Protein AF-A0A7X0UBH5-F1 (afdb_monomer_lite)

Foldseek 3Di:
DWKKWWFAPDVVRIDIDIDHLVCPVVLVVVLVVCVVVVTPPTDMDDDNVVPDDPVPQPDCDPQAHPVRHGNDDDPPPPDPDDPPPDDDD

Organism: NCBI:txid592050

pLDDT: mean 81.54, std 17.18, range [40.56, 98.5]

Radius of gyration: 21.94 Å; chains: 1; bounding box: 60×35×41 Å

Secondary structure (DSSP, 8-state):
--EEEEEEEETTEEEEEEE-GGGHHHHHHHHHHHHHTT-EEEEEEE--TTTSPPTTSS--BTTB-TTS-B----GGGTT-PPP------

Sequence (89 aa):
MSIVVYWLEAPGTPAMQTFDPGQLMPALQFCEEKRKAGKRHVSLSSELTESVGRAGVSTVEARLLPDGSPYDWTKSHRGAGPERSGGQG

Structure (mmCIF, N/CA/C/O backbone):
data_AF-A0A7X0UBH5-F1
#
_entry.id   AF-A0A7X0UBH5-F1
#
loop_
_atom_site.group_PDB
_atom_site.id
_atom_site.type_symbol
_atom_site.label_atom_id
_atom_site.label_alt_id
_atom_site.label_comp_id
_atom_site.label_asym_id
_atom_site.label_entity_id
_atom_site.label_seq_id
_atom_site.pdbx_PDB_ins_code
_atom_site.Cartn_x
_atom_site.Cartn_y
_atom_site.Cartn_z
_atom_site.occupancy
_atom_site.B_iso_or_equiv
_atom_site.auth_seq_id
_atom_site.auth_comp_id
_atom_site.auth_asym_id
_atom_site.auth_atom_id
_atom_site.pdbx_PDB_model_num
ATOM 1 N N . MET A 1 1 ? -4.078 -2.164 -13.472 1.00 74.56 1 MET A N 1
ATOM 2 C CA . MET A 1 1 ? -4.755 -2.944 -12.410 1.00 74.56 1 MET A CA 1
ATOM 3 C C . MET A 1 1 ? -5.004 -2.051 -11.203 1.00 74.56 1 MET A C 1
ATOM 5 O O . MET A 1 1 ? -4.432 -0.968 -11.150 1.00 74.56 1 MET A O 1
ATOM 9 N N . SER A 1 2 ? -5.895 -2.444 -10.290 1.00 88.25 2 SER A N 1
ATOM 10 C CA . SER A 1 2 ? -6.217 -1.669 -9.082 1.00 88.25 2 SER A CA 1
ATOM 11 C C . SER A 1 2 ? -5.146 -1.819 -8.001 1.00 88.25 2 SER A C 1
ATOM 13 O O . SER A 1 2 ? -4.426 -2.816 -7.957 1.00 88.25 2 SER A O 1
ATOM 15 N N . ILE A 1 3 ? -5.085 -0.850 -7.094 1.00 94.94 3 ILE A N 1
ATOM 16 C CA . ILE A 1 3 ? -4.374 -0.976 -5.821 1.00 94.94 3 ILE A CA 1
ATOM 17 C C . ILE A 1 3 ? -5.377 -1.503 -4.794 1.00 94.94 3 ILE A C 1
ATOM 19 O O . ILE A 1 3 ? -6.516 -1.042 -4.753 1.00 94.94 3 ILE A O 1
ATOM 23 N N . VAL A 1 4 ? -4.975 -2.450 -3.954 1.00 97.25 4 VAL A N 1
ATOM 24 C CA . VAL A 1 4 ? -5.824 -2.987 -2.887 1.00 97.25 4 VAL A CA 1
ATOM 25 C C . VAL A 1 4 ? -5.0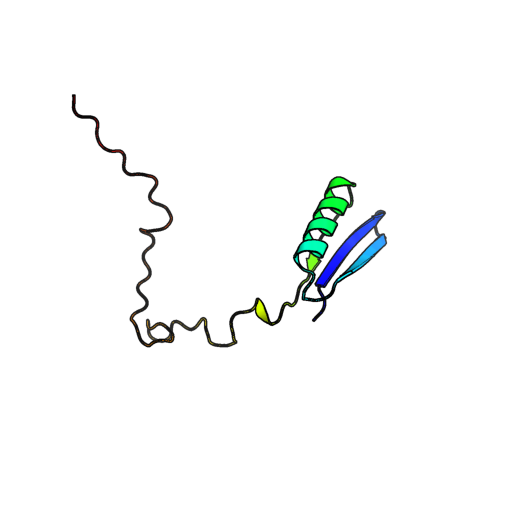89 -2.923 -1.559 1.00 97.25 4 VAL A C 1
ATOM 27 O O . VAL A 1 4 ? -3.976 -3.430 -1.425 1.00 97.25 4 VAL A O 1
ATOM 30 N N . VAL A 1 5 ? -5.724 -2.314 -0.563 1.00 98.06 5 VAL A N 1
ATOM 31 C CA . VAL A 1 5 ? -5.262 -2.322 0.825 1.00 98.06 5 VAL A CA 1
ATOM 32 C C . VAL A 1 5 ? -6.073 -3.347 1.602 1.00 98.06 5 VAL A C 1
ATOM 34 O O . VAL A 1 5 ? -7.294 -3.244 1.652 1.00 98.06 5 VAL A O 1
ATOM 37 N N . TYR A 1 6 ? -5.398 -4.299 2.236 1.00 98.31 6 TYR A N 1
ATOM 38 C CA . TYR A 1 6 ? -5.979 -5.331 3.092 1.00 98.31 6 TYR A CA 1
ATOM 39 C C . TYR A 1 6 ? -5.648 -5.064 4.561 1.00 98.31 6 TYR A C 1
ATOM 41 O O . TYR A 1 6 ? -4.557 -4.585 4.873 1.00 98.31 6 TYR A O 1
ATOM 49 N N . TRP A 1 7 ? -6.561 -5.403 5.469 1.00 98.38 7 TRP A N 1
ATOM 50 C CA . TRP A 1 7 ? -6.319 -5.426 6.916 1.00 98.38 7 TRP A CA 1
ATOM 51 C C . TRP A 1 7 ? -7.246 -6.429 7.614 1.00 98.38 7 TRP A C 1
ATOM 53 O O . TRP A 1 7 ? -8.163 -6.977 7.005 1.00 98.38 7 TRP A O 1
ATOM 63 N N . LEU A 1 8 ? -7.025 -6.665 8.910 1.00 98.19 8 LEU A N 1
ATOM 64 C CA . LEU A 1 8 ? -7.994 -7.355 9.763 1.00 98.19 8 LEU A CA 1
ATOM 65 C C . LEU A 1 8 ? -8.852 -6.344 10.522 1.00 98.19 8 LEU A C 1
ATOM 67 O O . LEU A 1 8 ? -8.328 -5.566 11.325 1.00 98.19 8 LEU A O 1
ATOM 71 N N . GLU A 1 9 ? -10.165 -6.373 10.301 1.00 97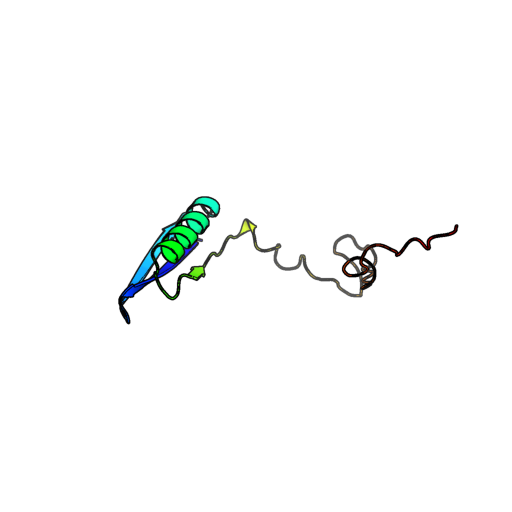.50 9 GLU A N 1
ATOM 72 C CA . GLU A 1 9 ? -11.114 -5.546 11.053 1.00 97.50 9 GLU A CA 1
ATOM 73 C C . GLU A 1 9 ? -11.197 -6.015 12.512 1.00 97.50 9 GLU A C 1
ATOM 75 O O . GLU A 1 9 ? -11.142 -5.196 13.432 1.00 97.50 9 GLU A O 1
ATOM 80 N N . ALA A 1 10 ? -11.207 -7.340 12.688 1.00 95.69 10 ALA A N 1
ATOM 81 C CA . ALA A 1 10 ? -11.109 -8.094 13.935 1.00 95.69 10 ALA A CA 1
ATOM 82 C C . ALA A 1 10 ? -10.279 -9.379 13.691 1.00 95.69 10 ALA A C 1
ATOM 84 O O . ALA A 1 10 ? -10.027 -9.730 12.533 1.00 95.69 10 ALA A O 1
ATOM 85 N N . PRO A 1 11 ? -9.817 -10.108 14.730 1.00 94.56 11 PRO A N 1
ATOM 86 C CA . PRO A 1 11 ? -9.138 -11.393 14.537 1.00 94.56 11 PRO A CA 1
ATOM 87 C C . PRO A 1 11 ? -9.950 -12.338 13.633 1.00 94.56 11 PRO A C 1
ATOM 89 O O . PRO A 1 11 ? -11.124 -12.582 13.887 1.00 94.56 11 PRO A O 1
ATOM 92 N N . GLY A 1 12 ? -9.336 -12.830 12.552 1.00 94.19 12 GLY A N 1
ATOM 93 C CA . GLY A 1 12 ? -9.993 -13.713 11.577 1.00 94.19 12 GLY A CA 1
ATOM 94 C C . GLY A 1 12 ? -10.992 -13.036 10.629 1.00 94.19 12 GLY A C 1
ATOM 95 O O . GLY A 1 12 ? -11.557 -13.718 9.783 1.00 94.19 12 GLY A O 1
ATOM 96 N N . THR A 1 13 ? -11.200 -11.718 10.729 1.00 97.31 13 THR A N 1
ATOM 97 C CA . THR A 1 13 ? -12.136 -10.970 9.872 1.00 97.31 13 THR A CA 1
ATOM 98 C C . THR A 1 13 ? -11.365 -10.058 8.915 1.00 97.31 13 THR A C 1
ATOM 100 O O . THR A 1 13 ? -10.944 -8.971 9.330 1.00 97.31 13 THR A O 1
ATOM 103 N N . PRO A 1 14 ? -11.129 -10.479 7.660 1.00 97.50 14 PRO A N 1
ATOM 104 C CA . PRO A 1 14 ? -10.441 -9.654 6.679 1.00 97.50 14 PRO A CA 1
ATOM 105 C C . PRO A 1 14 ? -11.343 -8.525 6.176 1.00 97.50 14 PRO A C 1
ATOM 107 O O . PRO A 1 14 ? -12.554 -8.683 6.038 1.00 97.50 14 PRO A O 1
ATOM 110 N N . ALA A 1 15 ? -10.726 -7.395 5.866 1.00 98.12 15 ALA A N 1
ATOM 111 C CA . ALA A 1 15 ? -11.351 -6.259 5.214 1.00 98.12 15 ALA A CA 1
ATOM 112 C C . ALA A 1 15 ? -10.401 -5.689 4.157 1.00 98.12 15 ALA A C 1
ATOM 114 O O . ALA A 1 15 ? -9.184 -5.902 4.211 1.00 98.12 15 ALA A O 1
ATOM 115 N N . MET A 1 16 ? -10.971 -5.001 3.169 1.00 97.94 16 MET A N 1
ATOM 116 C CA . MET A 1 16 ? -10.209 -4.451 2.057 1.00 97.94 16 MET A CA 1
ATOM 117 C C . MET A 1 16 ? -10.807 -3.156 1.517 1.00 97.94 16 MET A C 1
ATOM 119 O O . MET A 1 16 ? -12.001 -2.897 1.671 1.00 97.94 16 MET A O 1
ATOM 123 N N . GLN A 1 17 ? -9.959 -2.358 0.875 1.00 98.00 17 GLN A N 1
ATOM 124 C CA . GLN A 1 17 ? -10.352 -1.177 0.121 1.00 98.00 17 GLN A CA 1
ATOM 125 C C . GLN A 1 17 ? -9.541 -1.092 -1.169 1.00 98.00 17 GLN A C 1
ATOM 127 O O . GLN A 1 17 ? -8.317 -1.234 -1.159 1.00 98.00 17 GLN A O 1
ATOM 132 N N . THR A 1 18 ? -10.242 -0.848 -2.271 1.00 97.38 18 THR A N 1
ATOM 133 C CA . THR A 1 18 ? -9.665 -0.688 -3.604 1.00 97.38 18 THR A CA 1
ATOM 134 C C . THR A 1 18 ? -9.441 0.784 -3.929 1.00 97.38 18 THR A C 1
ATOM 136 O O . THR A 1 18 ? -10.253 1.633 -3.565 1.00 97.38 18 THR A O 1
ATOM 139 N N . PHE A 1 19 ? -8.372 1.062 -4.664 1.00 95.88 19 PHE A N 1
ATOM 140 C CA . PHE A 1 19 ? -8.041 2.369 -5.216 1.00 95.88 19 PHE A CA 1
ATOM 141 C C . PHE A 1 19 ? -7.667 2.217 -6.690 1.00 95.88 19 PHE A C 1
ATOM 143 O O . PHE A 1 19 ? -7.156 1.172 -7.116 1.00 95.88 19 PHE A O 1
ATOM 150 N N . ASP A 1 20 ? -7.880 3.276 -7.461 1.00 94.06 20 ASP A N 1
ATOM 151 C CA . ASP A 1 20 ? -7.428 3.318 -8.846 1.00 94.06 20 ASP A CA 1
ATOM 152 C C . ASP A 1 20 ? -5.892 3.355 -8.920 1.00 94.06 20 ASP A C 1
ATOM 154 O O . ASP A 1 20 ? -5.233 3.858 -8.005 1.00 94.06 20 ASP A O 1
ATOM 158 N N . PRO A 1 21 ? -5.274 2.881 -10.017 1.00 89.75 21 PRO A N 1
ATOM 159 C CA . PRO A 1 21 ? -3.818 2.908 -10.165 1.00 89.75 21 PRO A CA 1
ATOM 160 C C . PRO A 1 21 ? -3.192 4.310 -10.029 1.00 89.75 21 PRO A C 1
ATOM 162 O O . PRO A 1 21 ? -2.065 4.431 -9.555 1.00 89.75 21 PRO A O 1
ATOM 165 N N . GLY A 1 22 ? -3.921 5.378 -10.374 1.00 91.38 22 GLY A N 1
ATOM 166 C CA . GLY A 1 22 ? -3.474 6.767 -10.178 1.00 91.38 22 GLY A CA 1
ATOM 167 C C . GLY A 1 22 ? -3.536 7.264 -8.726 1.00 91.38 22 GLY A C 1
ATOM 168 O O . GLY A 1 22 ? -3.080 8.365 -8.430 1.00 91.38 22 GLY A O 1
ATOM 169 N N . GLN A 1 23 ? -4.086 6.470 -7.805 1.00 94.50 23 GLN A N 1
ATOM 170 C CA . GLN A 1 23 ? -4.335 6.843 -6.412 1.00 94.50 23 GLN A CA 1
ATOM 171 C C . GLN A 1 23 ? -3.354 6.177 -5.437 1.00 94.50 23 GLN A C 1
ATOM 173 O O . GLN A 1 23 ? -3.703 5.900 -4.288 1.00 94.50 23 GLN A O 1
ATOM 178 N N . LEU A 1 24 ? -2.103 5.958 -5.854 1.00 93.62 24 LEU A N 1
ATOM 179 C CA . LEU A 1 24 ? -1.079 5.378 -4.980 1.00 93.62 24 LEU A CA 1
ATOM 180 C C . LEU A 1 24 ? -0.880 6.185 -3.691 1.00 93.62 24 LEU A C 1
ATOM 182 O O . LEU A 1 24 ? -0.837 5.606 -2.609 1.00 93.62 24 LEU A O 1
ATOM 186 N N . MET A 1 25 ? -0.798 7.513 -3.790 1.00 96.06 25 MET A N 1
ATOM 187 C CA . MET A 1 25 ? -0.607 8.371 -2.617 1.00 96.06 25 MET A CA 1
ATOM 188 C C . MET A 1 25 ? -1.790 8.281 -1.631 1.00 96.06 25 MET A C 1
ATOM 190 O O . MET A 1 25 ? -1.543 7.984 -0.461 1.00 96.06 25 MET A O 1
ATOM 194 N N . PRO A 1 26 ? -3.062 8.422 -2.068 1.00 97.81 26 PRO A N 1
ATOM 195 C CA . PRO A 1 26 ? -4.219 8.125 -1.221 1.00 97.81 26 PRO A CA 1
ATOM 196 C C . PRO A 1 26 ? -4.204 6.724 -0.593 1.00 97.81 26 PRO A C 1
ATOM 198 O O . PRO A 1 26 ? -4.487 6.583 0.595 1.00 97.81 26 PRO A O 1
ATOM 201 N N . ALA A 1 27 ? -3.840 5.686 -1.354 1.00 97.31 27 ALA A N 1
ATOM 202 C CA . ALA A 1 27 ? -3.792 4.316 -0.845 1.00 97.31 27 ALA A CA 1
ATOM 203 C C . ALA A 1 27 ? -2.737 4.143 0.265 1.00 97.31 27 ALA A C 1
ATOM 205 O O . ALA A 1 27 ? -2.987 3.478 1.272 1.00 97.31 27 ALA A O 1
ATOM 206 N N . LEU A 1 28 ? -1.567 4.775 0.114 1.00 97.44 28 LEU A N 1
ATOM 207 C CA . LEU A 1 28 ? -0.506 4.768 1.123 1.00 97.44 28 LEU A CA 1
ATOM 208 C C . LEU A 1 28 ? -0.916 5.519 2.392 1.00 97.44 28 LEU A C 1
ATOM 210 O O . LEU A 1 28 ? -0.695 5.009 3.493 1.00 97.44 28 LEU A O 1
ATOM 214 N N . GLN A 1 29 ? -1.550 6.685 2.244 1.00 98.50 29 GLN A N 1
ATOM 215 C CA . GLN A 1 29 ? -2.095 7.432 3.377 1.00 98.50 29 GLN A CA 1
ATOM 216 C C . GLN A 1 29 ? -3.132 6.590 4.133 1.00 98.50 29 GLN A C 1
ATOM 218 O O . GLN A 1 29 ? -3.059 6.454 5.353 1.00 98.50 29 GLN A O 1
ATOM 223 N N . PHE A 1 30 ? -4.035 5.928 3.412 1.00 98.50 30 PHE A N 1
ATOM 224 C CA . PHE A 1 30 ? -5.026 5.044 4.016 1.00 98.50 30 PHE A CA 1
ATOM 225 C C . PHE A 1 30 ? -4.387 3.861 4.765 1.00 98.50 30 PHE A C 1
ATOM 227 O O . PHE A 1 30 ? -4.812 3.513 5.870 1.00 98.50 30 PHE A O 1
ATOM 234 N N . CYS A 1 31 ? -3.323 3.253 4.224 1.00 97.94 31 CYS A N 1
ATOM 235 C CA . CYS A 1 31 ? -2.551 2.244 4.955 1.00 97.94 31 CYS A CA 1
ATOM 236 C C . CYS A 1 31 ? -1.993 2.783 6.276 1.00 97.94 31 CYS A C 1
ATOM 238 O O . CYS A 1 31 ? -2.048 2.096 7.298 1.00 97.94 31 CYS A O 1
ATOM 240 N N . GLU A 1 32 ? -1.423 3.987 6.263 1.00 98.38 32 GLU A N 1
ATOM 241 C CA . GLU A 1 32 ? -0.892 4.624 7.465 1.00 98.38 32 GLU A CA 1
ATOM 242 C C . GLU A 1 32 ? -1.993 4.853 8.505 1.00 98.38 32 GLU A C 1
ATOM 244 O O . GLU A 1 32 ? -1.819 4.494 9.670 1.00 98.38 32 GLU A O 1
ATOM 249 N N . GLU A 1 33 ? -3.147 5.365 8.083 1.00 98.50 33 GLU A N 1
ATOM 250 C CA . GLU A 1 33 ? -4.312 5.576 8.945 1.00 98.50 33 GLU A CA 1
ATOM 251 C C . GLU A 1 33 ? -4.780 4.269 9.597 1.00 98.50 33 GLU A C 1
ATOM 253 O O . GLU A 1 33 ? -4.996 4.229 10.810 1.00 98.50 33 GLU A O 1
ATOM 258 N N . LYS A 1 34 ? -4.851 3.161 8.845 1.00 98.50 34 LYS A N 1
ATOM 259 C CA . LYS A 1 34 ? -5.202 1.846 9.412 1.00 98.50 34 LYS A CA 1
ATOM 260 C C . LYS A 1 34 ? -4.183 1.361 10.438 1.00 98.50 34 LYS A C 1
ATOM 262 O O . LYS A 1 34 ? -4.584 0.827 11.474 1.00 98.50 34 LYS A O 1
ATOM 267 N N . ARG A 1 35 ? -2.885 1.571 10.196 1.00 97.94 35 ARG A N 1
ATOM 268 C CA . ARG A 1 35 ? -1.833 1.228 11.170 1.00 97.94 35 ARG A CA 1
ATOM 269 C C . ARG A 1 35 ? -1.942 2.084 12.431 1.00 97.94 35 ARG A C 1
ATOM 271 O O . ARG A 1 35 ? -1.895 1.536 13.528 1.00 97.94 35 ARG A O 1
ATOM 278 N N . LYS A 1 36 ? -2.154 3.397 12.291 1.00 98.44 36 LYS A N 1
ATOM 279 C CA . LYS A 1 36 ? -2.356 4.324 13.421 1.00 98.44 36 LYS A CA 1
ATOM 280 C C . LYS A 1 36 ? -3.613 3.996 14.227 1.00 98.44 36 LYS A C 1
ATOM 282 O O . LYS A 1 36 ? -3.598 4.117 15.445 1.00 98.44 36 LYS A O 1
ATOM 287 N N . ALA A 1 37 ? -4.664 3.508 13.569 1.00 97.69 37 ALA A N 1
ATOM 288 C CA . ALA A 1 37 ? -5.879 3.012 14.214 1.00 97.69 37 ALA A CA 1
ATOM 289 C C . ALA A 1 37 ? -5.711 1.629 14.883 1.00 97.69 37 ALA A C 1
ATOM 291 O O . ALA A 1 37 ? -6.690 1.053 15.357 1.00 97.69 37 ALA A O 1
ATOM 292 N N . GLY A 1 38 ? -4.501 1.059 14.897 1.00 97.62 38 GLY A N 1
ATOM 293 C CA . GLY A 1 38 ? -4.206 -0.218 15.550 1.00 97.62 38 GLY A CA 1
ATOM 294 C C . GLY A 1 38 ? -4.673 -1.455 14.778 1.00 97.62 38 GLY A C 1
ATOM 295 O O . GLY A 1 38 ? -4.694 -2.554 15.338 1.00 97.62 38 GLY A O 1
ATOM 296 N N . LYS A 1 39 ? -5.049 -1.323 13.497 1.00 97.94 39 LYS A N 1
ATOM 297 C CA . LYS A 1 39 ? -5.401 -2.489 12.676 1.00 97.94 39 LYS A CA 1
ATOM 298 C C . LYS A 1 39 ? -4.168 -3.360 12.431 1.00 97.94 39 LYS A C 1
ATOM 300 O O . LYS A 1 39 ? -3.054 -2.870 12.250 1.00 97.94 39 LYS A O 1
ATOM 305 N N . ARG A 1 40 ? -4.376 -4.678 12.405 1.00 95.56 40 ARG A N 1
ATOM 306 C CA . ARG A 1 40 ? -3.314 -5.676 12.192 1.00 95.56 40 ARG A CA 1
ATOM 307 C C . ARG A 1 40 ? -3.284 -6.143 10.739 1.00 95.56 40 ARG A C 1
ATOM 309 O O . ARG A 1 40 ? -4.298 -6.077 10.048 1.00 95.56 40 ARG A O 1
ATOM 316 N N . HIS A 1 41 ? -2.127 -6.649 10.308 1.00 96.81 41 HIS A N 1
ATOM 317 C CA . HIS A 1 41 ? -1.893 -7.170 8.953 1.00 96.81 41 HIS A CA 1
ATOM 318 C C . HIS A 1 41 ? -2.244 -6.174 7.835 1.00 96.81 41 HIS A C 1
ATOM 320 O O . HIS A 1 41 ? -2.778 -6.563 6.802 1.00 96.81 41 HIS A O 1
ATOM 326 N N . VAL A 1 42 ? -1.949 -4.886 8.044 1.00 98.06 42 VAL A N 1
ATOM 327 C CA . VAL A 1 42 ? -2.177 -3.854 7.025 1.00 98.06 42 VAL A CA 1
ATOM 328 C C . VAL A 1 42 ? -1.169 -4.026 5.886 1.00 98.06 42 VAL A C 1
ATOM 330 O O . VAL A 1 42 ? 0.015 -3.715 6.056 1.00 98.06 42 VAL A O 1
ATOM 333 N N . SER A 1 43 ? -1.643 -4.500 4.737 1.00 97.50 43 SER A N 1
ATOM 334 C CA . SER A 1 43 ? -0.845 -4.784 3.541 1.00 97.50 43 SER A CA 1
ATOM 335 C C . SER A 1 43 ? -1.405 -4.044 2.329 1.00 97.50 43 SER A C 1
ATOM 337 O O . SER A 1 43 ? -2.618 -3.908 2.200 1.00 97.50 43 SER A O 1
ATOM 339 N N . LEU A 1 44 ? -0.529 -3.584 1.439 1.00 96.50 44 LEU A N 1
ATOM 340 C CA . LEU A 1 44 ? -0.894 -2.964 0.168 1.00 96.50 44 LEU A CA 1
ATOM 341 C C . LEU A 1 44 ? -0.392 -3.858 -0.961 1.00 96.50 44 LEU A C 1
ATOM 343 O O . LEU A 1 44 ? 0.786 -4.200 -1.007 1.00 96.50 44 LEU A O 1
ATOM 347 N N . SER A 1 45 ? -1.293 -4.218 -1.864 1.00 94.19 45 SER A N 1
ATOM 348 C CA . SER A 1 45 ? -0.986 -4.893 -3.118 1.00 94.19 45 SER A CA 1
ATOM 349 C C . SER A 1 45 ? -1.247 -3.913 -4.252 1.00 94.19 45 SER A C 1
ATOM 351 O O . SER A 1 45 ? -2.343 -3.362 -4.362 1.00 94.19 45 SER A O 1
ATOM 353 N N . SER A 1 46 ? -0.233 -3.648 -5.068 1.00 88.94 46 SER A N 1
ATOM 354 C CA . SER A 1 46 ? -0.358 -2.775 -6.227 1.00 88.94 46 SER A CA 1
ATOM 355 C C . SER A 1 46 ? 0.315 -3.406 -7.437 1.00 88.94 46 SER A C 1
ATOM 357 O O . SER A 1 46 ? 1.483 -3.780 -7.401 1.00 88.94 46 SER A O 1
ATOM 359 N N . GLU A 1 47 ? -0.434 -3.493 -8.531 1.00 79.25 47 GLU A N 1
ATOM 360 C CA . GLU A 1 47 ? 0.085 -3.880 -9.842 1.00 79.25 47 GLU A CA 1
ATOM 361 C C . GLU A 1 47 ? 0.011 -2.659 -10.763 1.00 79.25 47 GLU A C 1
ATOM 363 O O . GLU A 1 47 ? -0.859 -2.513 -11.628 1.00 79.25 47 GLU A O 1
ATOM 368 N N . LEU A 1 48 ? 0.905 -1.706 -10.490 1.00 78.00 48 LEU A N 1
ATOM 369 C CA . LEU A 1 48 ? 1.030 -0.483 -11.273 1.00 78.00 48 LEU A CA 1
ATOM 370 C C . LEU A 1 48 ? 1.857 -0.786 -12.518 1.00 78.00 48 LEU A C 1
ATOM 372 O O . LEU A 1 48 ? 3.078 -0.901 -12.445 1.00 78.00 48 LEU A O 1
ATOM 376 N N . THR A 1 49 ? 1.182 -0.907 -13.660 1.00 69.81 49 THR A N 1
ATOM 377 C CA . THR A 1 49 ? 1.798 -1.223 -14.959 1.00 69.81 49 THR A CA 1
ATOM 378 C C . THR A 1 49 ? 2.937 -0.262 -15.322 1.00 69.81 49 THR A C 1
ATOM 380 O O . THR A 1 49 ? 3.921 -0.686 -15.910 1.00 69.81 49 THR A O 1
ATOM 383 N N . GLU A 1 50 ? 2.851 1.002 -14.901 1.00 70.19 50 GLU A N 1
ATOM 384 C CA . GLU A 1 50 ? 3.889 2.022 -15.124 1.00 70.19 50 GLU A CA 1
ATOM 385 C C . GLU A 1 50 ? 5.055 1.959 -14.117 1.00 70.19 50 GLU A C 1
ATOM 387 O O . GLU A 1 50 ? 6.072 2.624 -14.295 1.00 70.19 50 GLU A O 1
ATOM 392 N N . SER A 1 51 ? 4.915 1.209 -13.019 1.00 67.31 51 SER A N 1
ATOM 393 C CA . SER A 1 51 ? 5.945 1.087 -11.970 1.00 67.31 51 SER A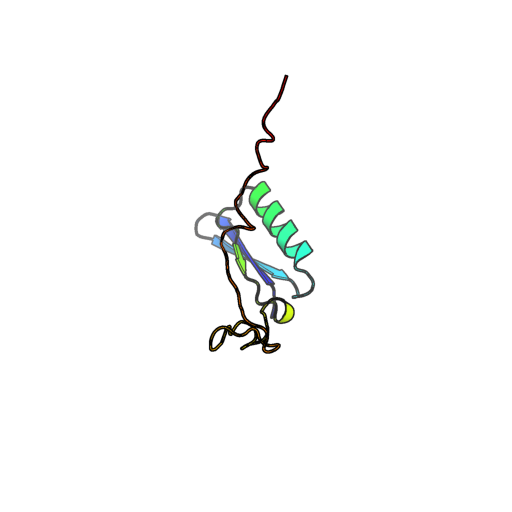 CA 1
ATOM 394 C C . SER A 1 51 ? 6.779 -0.185 -12.084 1.00 67.31 51 SER A C 1
ATOM 396 O O . SER A 1 51 ? 7.753 -0.346 -11.350 1.00 67.31 51 SER A O 1
ATOM 398 N N . VAL A 1 52 ? 6.428 -1.079 -13.006 1.00 66.81 52 VAL A N 1
ATOM 399 C CA . VAL A 1 52 ? 7.314 -2.158 -13.431 1.00 66.81 52 VAL A CA 1
ATOM 400 C C . VAL A 1 52 ? 8.145 -1.648 -14.604 1.00 66.81 52 VAL A C 1
ATOM 402 O O . VAL A 1 52 ? 7.612 -1.109 -15.572 1.00 66.81 52 VAL A O 1
ATOM 405 N N . GLY A 1 53 ? 9.473 -1.786 -14.520 1.00 61.59 53 GLY A N 1
ATOM 406 C CA . GLY A 1 53 ? 10.324 -1.569 -15.690 1.00 61.59 53 GLY A CA 1
ATOM 407 C C . GLY A 1 53 ? 9.820 -2.439 -16.843 1.00 61.59 53 GLY A C 1
ATOM 408 O O . GLY A 1 53 ? 9.317 -3.539 -16.600 1.00 61.59 53 GLY A O 1
ATOM 409 N N . ARG A 1 54 ? 9.911 -1.956 -18.092 1.00 60.22 54 ARG A N 1
ATOM 410 C CA . ARG A 1 54 ? 9.444 -2.754 -19.238 1.00 60.22 54 ARG A CA 1
ATOM 411 C C . ARG A 1 54 ? 10.110 -4.132 -19.186 1.00 60.22 54 ARG A C 1
ATOM 413 O O . ARG A 1 54 ? 11.299 -4.235 -18.867 1.00 60.22 54 ARG A O 1
ATOM 420 N N . ALA A 1 55 ? 9.353 -5.177 -19.510 1.00 55.94 55 ALA A N 1
ATOM 421 C CA . ALA A 1 55 ? 9.906 -6.518 -19.641 1.00 55.94 55 ALA A CA 1
ATOM 422 C C . ALA A 1 55 ? 11.134 -6.471 -20.574 1.00 55.94 55 ALA A C 1
ATOM 424 O O . ALA A 1 55 ? 11.037 -5.970 -21.692 1.00 55.94 55 ALA A O 1
ATOM 425 N N . GLY A 1 56 ? 12.291 -6.921 -20.078 1.00 59.09 56 GLY A N 1
ATOM 426 C CA . GLY A 1 56 ? 13.559 -6.894 -20.820 1.00 59.09 56 GLY A CA 1
ATOM 427 C C . GLY A 1 56 ? 14.407 -5.617 -20.697 1.00 59.09 56 GLY A C 1
ATOM 428 O O . GLY A 1 56 ? 15.383 -5.491 -21.419 1.00 59.09 56 GLY A O 1
ATOM 429 N N . VAL A 1 57 ? 14.089 -4.664 -19.807 1.00 53.88 57 VAL A N 1
ATOM 430 C CA . VAL A 1 57 ? 14.910 -3.437 -19.603 1.00 53.88 57 VAL A CA 1
ATOM 431 C C . VAL A 1 57 ? 15.914 -3.566 -18.445 1.00 53.88 57 VAL A C 1
ATOM 433 O O . VAL A 1 57 ? 16.693 -2.659 -18.170 1.00 53.88 57 VAL A O 1
ATOM 436 N N . SER A 1 58 ? 15.955 -4.720 -17.778 1.00 55.62 58 SER A N 1
ATOM 437 C CA . SER A 1 58 ? 16.928 -5.023 -16.713 1.00 55.62 58 SER A CA 1
ATOM 438 C C . SER A 1 58 ? 18.130 -5.837 -17.185 1.00 55.62 58 SER A C 1
ATOM 440 O O . SER A 1 58 ? 18.986 -6.185 -16.371 1.00 55.62 58 SER A O 1
ATOM 442 N N . THR A 1 59 ? 18.184 -6.215 -18.457 1.00 64.31 59 THR A N 1
ATOM 443 C CA . THR A 1 59 ? 19.172 -7.173 -18.932 1.00 64.31 59 THR A CA 1
ATOM 444 C C . THR A 1 59 ? 20.494 -6.472 -19.186 1.00 64.31 59 THR A C 1
ATOM 446 O O . THR A 1 59 ? 20.786 -5.993 -20.275 1.00 64.31 59 THR A O 1
ATOM 449 N N . VAL A 1 60 ? 21.323 -6.438 -18.142 1.00 70.62 60 VAL A N 1
ATOM 450 C CA . VAL A 1 60 ? 22.764 -6.476 -18.359 1.00 70.62 60 VAL A CA 1
ATOM 451 C C . VAL A 1 60 ? 23.059 -7.802 -19.052 1.00 70.62 60 VAL A C 1
ATOM 453 O O . VAL A 1 60 ? 23.131 -8.850 -18.411 1.00 70.62 60 VAL A O 1
ATOM 456 N N . GLU A 1 61 ? 23.182 -7.762 -20.370 1.00 75.12 61 GLU A N 1
ATOM 457 C CA . GLU A 1 61 ? 23.516 -8.909 -21.208 1.00 75.12 61 GLU A CA 1
ATOM 458 C C . GLU A 1 61 ? 24.958 -8.768 -21.673 1.00 75.12 61 GLU A C 1
ATOM 460 O O . GLU A 1 61 ? 25.388 -7.695 -22.082 1.00 75.12 61 GLU A O 1
ATOM 465 N N . ALA A 1 62 ? 25.748 -9.838 -21.548 1.00 78.94 62 ALA A N 1
ATOM 466 C CA . ALA A 1 62 ? 27.167 -9.831 -21.919 1.00 78.94 62 ALA A CA 1
ATOM 467 C C . ALA A 1 62 ? 27.986 -8.655 -21.323 1.00 78.94 62 ALA A C 1
ATOM 469 O O . ALA A 1 62 ? 28.962 -8.214 -21.921 1.00 78.94 62 ALA A O 1
ATOM 470 N N . ARG A 1 63 ? 27.621 -8.184 -20.116 1.00 79.50 63 ARG A N 1
ATOM 471 C CA . ARG A 1 63 ? 28.195 -6.999 -19.438 1.00 79.50 63 ARG A CA 1
ATOM 472 C C . ARG A 1 63 ? 27.920 -5.659 -20.133 1.00 79.50 63 ARG A C 1
ATOM 474 O O . ARG A 1 63 ? 28.687 -4.722 -19.934 1.00 79.50 63 ARG A O 1
ATOM 481 N N . LEU A 1 64 ? 26.844 -5.540 -20.903 1.00 82.12 64 LEU A N 1
ATOM 482 C CA . LEU A 1 64 ? 26.421 -4.289 -21.531 1.00 82.12 64 LEU A CA 1
ATOM 483 C C . LEU A 1 64 ? 25.066 -3.834 -20.983 1.00 82.12 64 LEU A C 1
ATOM 485 O O . LEU A 1 64 ? 24.200 -4.654 -20.691 1.00 82.12 64 LEU A O 1
ATOM 489 N N . LEU A 1 65 ? 24.897 -2.524 -20.841 1.00 81.75 65 LEU A N 1
ATOM 490 C CA . LEU A 1 65 ? 23.615 -1.863 -20.619 1.00 81.75 65 LEU A CA 1
ATOM 491 C C . LEU A 1 65 ? 22.755 -1.899 -21.901 1.00 81.75 65 LEU A C 1
ATOM 493 O O . LEU A 1 65 ? 23.286 -2.143 -22.987 1.00 81.75 65 LEU A O 1
ATOM 497 N N . PRO A 1 66 ? 21.439 -1.609 -21.818 1.00 78.06 66 PRO A N 1
ATOM 498 C CA . PRO A 1 66 ? 20.555 -1.586 -22.990 1.00 78.06 66 PRO A CA 1
ATOM 499 C C . PRO A 1 66 ? 20.967 -0.610 -24.105 1.00 78.06 66 PRO A C 1
ATOM 501 O O . PRO A 1 66 ? 20.544 -0.770 -25.245 1.00 78.06 66 PRO A O 1
ATOM 504 N N . ASP A 1 67 ? 21.778 0.402 -23.790 1.00 80.94 67 ASP A N 1
ATOM 505 C CA . ASP A 1 67 ? 22.344 1.353 -24.754 1.00 80.94 67 ASP A CA 1
ATOM 506 C C . ASP A 1 67 ? 23.675 0.877 -25.375 1.00 80.94 67 ASP A C 1
ATOM 508 O O . ASP A 1 67 ? 24.289 1.599 -26.160 1.00 80.94 67 ASP A O 1
ATOM 512 N N . GLY A 1 68 ? 24.124 -0.338 -25.038 1.00 81.88 68 GLY A N 1
ATOM 513 C CA . GLY A 1 68 ? 25.371 -0.935 -25.511 1.00 81.88 68 GLY A CA 1
ATOM 514 C C . GLY A 1 68 ? 26.620 -0.475 -24.757 1.00 81.88 68 GLY A C 1
ATOM 515 O O . GLY A 1 68 ? 27.720 -0.919 -25.090 1.00 81.88 68 GLY A O 1
ATOM 516 N N . SER A 1 69 ? 26.490 0.389 -23.747 1.00 84.19 69 SER A N 1
ATOM 517 C CA . SER A 1 69 ? 27.627 0.798 -22.922 1.00 84.19 69 SER A CA 1
ATOM 518 C C . SER A 1 69 ? 28.033 -0.309 -21.937 1.00 84.19 69 SER A C 1
ATOM 520 O O . SER A 1 69 ? 27.180 -1.077 -21.486 1.00 84.19 69 SER A O 1
ATOM 522 N N . PRO A 1 70 ? 29.326 -0.443 -21.584 1.00 86.56 70 PRO A N 1
ATOM 523 C CA . PRO A 1 70 ? 29.756 -1.411 -20.583 1.00 86.56 70 PRO A CA 1
ATOM 524 C C . PRO A 1 70 ? 29.064 -1.181 -19.238 1.00 86.56 70 PRO A C 1
ATOM 526 O O . PRO A 1 70 ? 29.114 -0.091 -18.670 1.00 86.56 70 PRO A O 1
ATOM 529 N N . TYR A 1 71 ? 28.453 -2.232 -18.699 1.00 80.56 71 TYR A N 1
ATOM 530 C CA . TYR A 1 71 ? 27.951 -2.229 -17.336 1.00 80.56 71 TYR A CA 1
ATOM 531 C C . TYR A 1 71 ? 29.103 -2.491 -16.368 1.00 80.56 71 TYR A C 1
ATOM 533 O O . TYR A 1 71 ? 29.511 -3.639 -16.166 1.00 80.56 71 TYR A O 1
ATOM 541 N N . ASP A 1 72 ? 29.607 -1.422 -15.758 1.00 78.12 72 ASP A N 1
ATOM 542 C CA . ASP A 1 72 ? 30.642 -1.498 -14.733 1.00 78.12 72 ASP A CA 1
ATOM 543 C C . ASP A 1 72 ? 30.016 -1.291 -13.346 1.00 78.12 72 ASP A C 1
ATOM 545 O O . ASP A 1 72 ? 29.605 -0.192 -12.966 1.00 78.12 72 ASP A O 1
ATOM 549 N N . TRP A 1 73 ? 29.883 -2.378 -12.585 1.00 70.44 73 TRP A N 1
ATOM 550 C CA . TRP A 1 73 ? 29.383 -2.336 -11.213 1.00 70.44 73 TRP A CA 1
ATOM 551 C C . TRP A 1 73 ? 30.551 -2.380 -10.231 1.00 70.44 73 TRP A C 1
ATOM 553 O O . TRP A 1 73 ? 31.255 -3.386 -10.130 1.00 70.44 73 TRP A O 1
ATOM 563 N N . THR A 1 74 ? 30.701 -1.328 -9.424 1.00 64.75 74 THR A N 1
ATOM 564 C CA . THR A 1 74 ? 31.598 -1.333 -8.263 1.00 64.75 74 THR A CA 1
ATOM 565 C C . THR A 1 74 ? 30.833 -0.963 -6.994 1.00 64.75 74 THR A C 1
ATOM 567 O O . THR A 1 74 ? 29.941 -0.114 -6.983 1.00 64.75 74 THR A O 1
ATOM 570 N N . LYS A 1 75 ? 31.183 -1.605 -5.873 1.00 60.75 75 LYS A N 1
ATOM 571 C CA . LYS A 1 75 ? 30.575 -1.335 -4.554 1.00 60.75 75 LYS A CA 1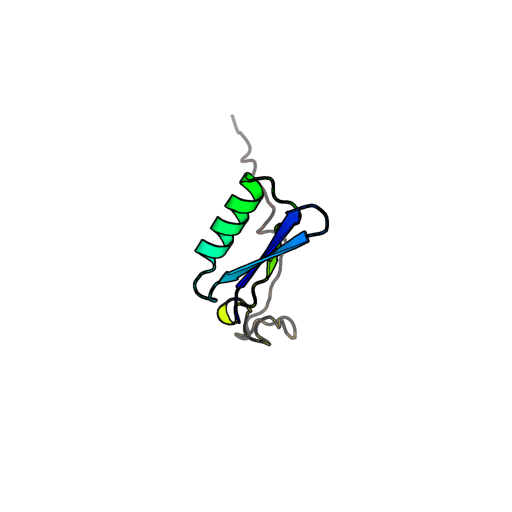
ATOM 572 C C . LYS A 1 75 ? 31.022 0.015 -3.958 1.00 60.75 75 LYS A C 1
ATOM 574 O O . LYS A 1 75 ? 30.520 0.426 -2.915 1.00 60.75 75 LYS A O 1
ATOM 579 N N . SER A 1 76 ? 31.949 0.706 -4.619 1.00 60.78 76 SER A N 1
ATOM 580 C CA . SER A 1 76 ? 32.660 1.887 -4.125 1.00 60.78 76 SER A CA 1
ATOM 581 C C . SER A 1 76 ? 31.759 3.106 -3.891 1.00 60.78 76 SER A C 1
ATOM 583 O O . SER A 1 76 ? 32.046 3.913 -3.015 1.00 60.78 76 SER A O 1
ATOM 585 N N . HIS A 1 77 ? 30.637 3.229 -4.607 1.00 54.31 77 HIS A N 1
ATOM 586 C CA . HIS A 1 77 ? 29.838 4.464 -4.621 1.00 54.31 77 HIS A CA 1
ATOM 587 C C . HIS A 1 77 ? 28.590 4.478 -3.722 1.00 54.31 77 HIS A C 1
ATOM 589 O O . HIS A 1 77 ? 27.861 5.464 -3.727 1.00 54.31 77 HIS A O 1
ATOM 595 N N . ARG A 1 78 ? 28.311 3.422 -2.939 1.00 58.56 78 ARG A N 1
ATOM 596 C CA . ARG A 1 78 ? 27.105 3.380 -2.073 1.00 58.56 78 ARG A CA 1
ATOM 597 C C . ARG A 1 78 ? 27.336 3.077 -0.591 1.00 58.56 78 ARG A C 1
ATOM 599 O O . ARG A 1 78 ? 26.364 2.933 0.142 1.00 58.56 78 ARG A O 1
ATOM 606 N N . GLY A 1 79 ? 28.584 2.996 -0.133 1.00 55.47 79 GLY A N 1
ATOM 607 C CA . GLY A 1 79 ? 28.875 2.671 1.272 1.00 55.47 79 GLY A CA 1
ATOM 608 C C . GLY A 1 79 ? 30.139 3.285 1.865 1.00 55.47 79 GLY A C 1
ATOM 609 O O . GLY A 1 79 ? 30.411 3.047 3.039 1.00 55.47 79 GLY A O 1
ATOM 610 N N . ALA A 1 80 ? 30.911 4.063 1.105 1.00 53.12 80 ALA A N 1
ATOM 611 C CA . ALA A 1 80 ? 31.989 4.838 1.698 1.00 53.12 80 ALA A CA 1
ATOM 612 C C . ALA A 1 80 ? 31.350 6.035 2.411 1.00 53.12 80 ALA A C 1
ATOM 614 O O . ALA A 1 80 ? 30.938 7.001 1.773 1.00 53.12 80 ALA A O 1
ATOM 615 N N . GLY A 1 81 ? 31.196 5.941 3.736 1.00 56.62 81 GLY A N 1
ATOM 616 C CA . GLY A 1 81 ? 30.957 7.122 4.565 1.00 56.62 81 GLY A CA 1
ATOM 617 C C . GLY A 1 81 ? 31.997 8.212 4.257 1.00 56.62 81 GLY A C 1
ATOM 618 O O . GLY A 1 81 ? 33.034 7.903 3.665 1.00 56.62 81 GLY A O 1
ATOM 619 N N . PRO A 1 82 ? 31.727 9.479 4.621 1.00 58.59 82 PRO A N 1
ATOM 620 C CA . PRO A 1 82 ? 32.589 10.597 4.249 1.00 58.59 82 PRO A CA 1
ATOM 621 C C . PRO A 1 82 ? 34.050 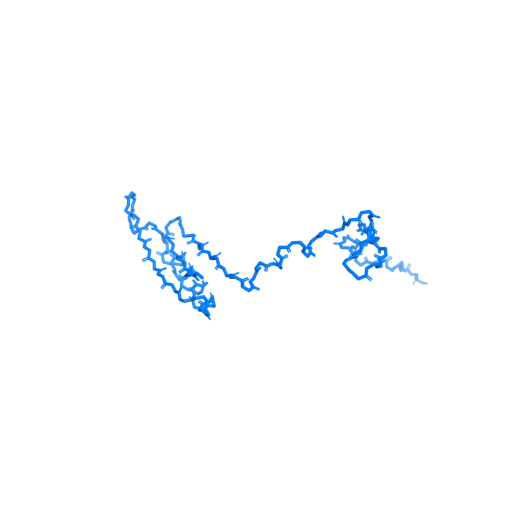10.308 4.608 1.00 58.59 82 PRO A C 1
ATOM 623 O O . PRO A 1 82 ? 34.330 9.759 5.679 1.00 58.59 82 PRO A O 1
ATOM 626 N N . GLU A 1 83 ? 34.972 10.656 3.705 1.00 65.12 83 GLU A N 1
ATOM 627 C CA . GLU A 1 83 ? 36.402 10.527 3.969 1.00 65.12 83 GLU A CA 1
ATOM 628 C C . GLU A 1 83 ? 36.730 11.268 5.268 1.00 65.12 83 GLU A C 1
ATOM 630 O O . GLU A 1 83 ? 36.376 12.437 5.443 1.00 65.12 83 GLU A O 1
ATOM 635 N N . ARG A 1 84 ? 37.398 10.589 6.209 1.00 64.25 84 ARG A N 1
ATOM 636 C CA . ARG A 1 84 ? 37.999 11.272 7.355 1.00 64.25 84 ARG A CA 1
ATOM 637 C C . ARG A 1 84 ? 39.155 12.101 6.812 1.00 64.25 84 ARG A C 1
ATOM 639 O O . ARG A 1 84 ? 40.275 11.607 6.725 1.00 64.25 84 ARG A O 1
ATOM 646 N N . SER A 1 85 ? 38.878 13.344 6.433 1.00 56.28 85 SER A N 1
ATOM 647 C CA . SER A 1 85 ? 39.911 14.340 6.178 1.00 56.28 85 SER A CA 1
ATOM 648 C C . SER A 1 85 ? 40.779 14.429 7.431 1.00 56.28 85 SER A C 1
ATOM 650 O O . SER A 1 85 ? 40.307 14.838 8.496 1.00 56.28 85 SER A O 1
ATOM 652 N N . GLY A 1 86 ? 42.017 13.948 7.316 1.00 48.91 86 GLY A N 1
ATOM 653 C CA . GLY A 1 86 ? 42.996 13.961 8.389 1.00 48.91 86 GLY A CA 1
ATOM 654 C C . GLY A 1 86 ? 43.193 15.383 8.898 1.00 48.91 86 GLY A C 1
ATOM 655 O O . GLY A 1 86 ? 43.509 16.283 8.123 1.00 48.91 86 GLY A O 1
ATOM 656 N N . GLY A 1 87 ? 42.994 15.575 10.200 1.00 52.03 87 GLY A N 1
ATOM 657 C CA . GLY A 1 87 ? 43.417 16.792 10.873 1.00 52.03 87 GLY A CA 1
ATOM 658 C C . GLY A 1 87 ? 44.935 16.905 10.781 1.00 52.03 87 GLY A C 1
ATOM 659 O O . GLY A 1 87 ? 45.648 16.007 11.227 1.00 52.03 87 GLY A O 1
ATOM 660 N N . GLN A 1 88 ? 45.415 17.993 10.194 1.00 45.00 88 G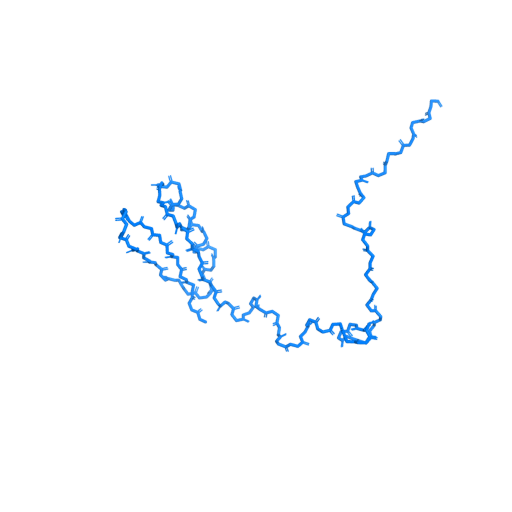LN A N 1
ATOM 661 C CA . GLN A 1 88 ? 46.773 18.473 10.407 1.00 45.00 88 GLN A CA 1
ATOM 662 C C . GLN A 1 88 ? 46.663 19.733 11.261 1.00 45.00 88 GLN A C 1
ATOM 664 O O . GLN A 1 88 ? 45.861 20.619 10.954 1.00 45.00 88 GLN A O 1
ATOM 669 N N . GLY A 1 89 ? 47.382 19.713 12.385 1.00 40.56 89 GLY A N 1
ATOM 670 C CA . GLY A 1 89 ? 47.647 20.891 13.203 1.00 40.56 89 GLY A CA 1
ATOM 671 C C . GLY A 1 89 ? 48.786 21.731 12.651 1.00 40.56 89 GLY A C 1
ATOM 672 O O . GLY A 1 89 ? 49.181 21.511 11.484 1.00 40.56 89 GLY A O 1
#